Protein AF-A0A935UM79-F1 (afdb_monomer_lite)

Radius of gyration: 15.03 Å; chains: 1; bounding box: 34×36×34 Å

Sequence (132 aa):
MMDQPEQARRHFELAERVLAARVADKPEAGNVVAAHAVALAGVGRADEAKAAIRRSFELYPVNKDRWIATWRVYDQAVIEMMSGSSAAAVATLSGLMDRQTDVISPAILASSPVFAPLRGRGDFQALLAEHH

Structure (mmCIF, N/CA/C/O backbone):
data_AF-A0A935UM79-F1
#
_entry.id   AF-A0A935UM79-F1
#
loop_
_atom_site.group_PDB
_atom_site.id
_atom_site.type_symbol
_atom_site.label_atom_id
_atom_site.label_alt_id
_atom_site.label_comp_id
_atom_site.label_asym_id
_atom_site.label_entity_id
_atom_site.label_seq_id
_atom_site.pdbx_PDB_ins_code
_atom_site.Cartn_x
_atom_site.Cartn_y
_atom_site.Cartn_z
_atom_site.occupancy
_atom_site.B_iso_or_equiv
_atom_site.auth_seq_id
_atom_site.auth_comp_id
_atom_site.auth_asym_id
_atom_site.auth_atom_id
_atom_site.pdbx_PDB_model_num
ATOM 1 N N . MET A 1 1 ? 10.413 17.018 18.409 1.00 41.38 1 MET A N 1
ATOM 2 C CA . MET A 1 1 ? 9.611 15.935 17.794 1.00 41.38 1 MET A CA 1
ATOM 3 C C . MET A 1 1 ? 8.860 16.480 16.565 1.00 41.38 1 MET A C 1
ATOM 5 O O . MET A 1 1 ? 7.650 16.362 16.495 1.00 41.38 1 MET A O 1
ATOM 9 N N . MET A 1 2 ? 9.557 17.136 15.619 1.00 44.06 2 MET A N 1
ATOM 10 C CA . MET A 1 2 ? 8.937 17.854 14.478 1.00 44.06 2 MET A CA 1
ATOM 11 C C . MET A 1 2 ? 9.475 17.417 13.101 1.00 44.06 2 MET A C 1
ATOM 13 O O . MET A 1 2 ? 9.200 18.071 12.109 1.00 44.06 2 MET A O 1
ATOM 17 N N . ASP A 1 3 ? 10.214 16.308 13.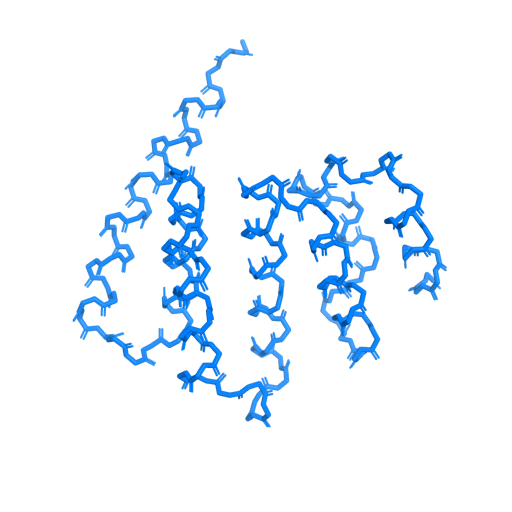022 1.00 55.38 3 ASP A N 1
ATOM 18 C CA . ASP A 1 3 ? 11.027 15.991 11.834 1.00 55.38 3 ASP A CA 1
ATOM 19 C C . ASP A 1 3 ? 10.619 14.672 11.144 1.00 55.38 3 ASP A C 1
ATOM 21 O O . ASP A 1 3 ? 11.224 14.233 10.173 1.00 55.38 3 ASP A O 1
ATOM 25 N N . GLN A 1 4 ? 9.590 13.992 11.656 1.00 67.50 4 GLN A N 1
ATOM 26 C CA . GLN A 1 4 ? 9.130 12.700 11.134 1.00 67.50 4 GLN A CA 1
ATOM 27 C C . GLN A 1 4 ? 8.518 12.757 9.719 1.00 67.50 4 GLN A C 1
ATOM 29 O O . GLN A 1 4 ? 8.816 11.853 8.937 1.00 67.50 4 GLN A O 1
ATOM 34 N N . PRO A 1 5 ? 7.705 13.767 9.336 1.00 74.75 5 PRO A N 1
ATOM 35 C CA . PRO A 1 5 ? 7.106 13.792 7.999 1.00 74.75 5 PRO A CA 1
ATOM 36 C C . PRO A 1 5 ? 8.120 14.136 6.900 1.00 74.75 5 PRO A C 1
ATOM 38 O O . PRO A 1 5 ? 8.088 13.526 5.831 1.00 74.75 5 PRO A O 1
ATOM 41 N N . GLU A 1 6 ? 9.057 15.055 7.155 1.00 78.25 6 GLU A N 1
ATOM 42 C CA . GLU A 1 6 ? 10.118 15.372 6.190 1.00 78.25 6 GLU A CA 1
ATOM 43 C C . GLU A 1 6 ? 11.098 14.208 6.024 1.00 78.25 6 GLU A C 1
ATOM 45 O O . GLU A 1 6 ? 11.466 13.866 4.898 1.00 78.25 6 GLU A O 1
ATOM 50 N N . GLN A 1 7 ? 11.471 13.538 7.118 1.00 83.19 7 GLN A N 1
ATOM 51 C CA . GLN A 1 7 ? 12.289 12.326 7.047 1.00 83.19 7 GLN A CA 1
ATOM 52 C C . GLN A 1 7 ? 11.578 11.204 6.286 1.00 83.19 7 GLN A C 1
ATOM 54 O O . GLN A 1 7 ? 12.184 10.599 5.402 1.00 83.19 7 GLN A O 1
ATOM 59 N N . ALA A 1 8 ? 10.291 10.958 6.558 1.00 85.25 8 ALA A N 1
ATOM 60 C CA . ALA A 1 8 ? 9.508 9.967 5.821 1.00 85.25 8 ALA A CA 1
ATOM 61 C C . ALA A 1 8 ? 9.505 10.265 4.317 1.00 85.25 8 ALA A C 1
ATOM 63 O O . ALA A 1 8 ? 9.776 9.376 3.510 1.00 85.25 8 ALA A O 1
ATOM 64 N N . ARG A 1 9 ? 9.296 11.531 3.938 1.00 86.81 9 ARG A N 1
ATOM 65 C CA . ARG A 1 9 ? 9.342 11.961 2.538 1.00 86.81 9 ARG A CA 1
ATOM 66 C C . ARG A 1 9 ? 10.708 11.711 1.897 1.00 86.81 9 ARG A C 1
ATOM 68 O O . ARG A 1 9 ? 10.758 11.123 0.822 1.00 86.81 9 ARG A O 1
ATOM 75 N N . ARG A 1 10 ? 11.813 12.064 2.565 1.00 91.25 10 ARG A N 1
ATOM 76 C CA . ARG A 1 10 ? 13.177 11.788 2.066 1.00 91.25 10 ARG A CA 1
ATOM 77 C C . ARG A 1 10 ? 13.437 10.293 1.882 1.00 91.25 10 ARG A C 1
ATOM 79 O O . ARG A 1 10 ? 14.067 9.891 0.906 1.00 91.25 10 ARG A O 1
ATOM 86 N N . HIS A 1 11 ? 12.944 9.463 2.800 1.00 92.75 11 HIS A N 1
ATOM 87 C CA . HIS A 1 11 ? 13.052 8.012 2.671 1.00 92.75 11 HIS A CA 1
ATOM 88 C C . HIS A 1 11 ? 12.244 7.480 1.485 1.00 92.75 11 HIS A C 1
ATOM 90 O O . HIS A 1 11 ? 12.758 6.639 0.747 1.00 92.75 11 HIS A O 1
ATOM 96 N N . PHE A 1 12 ? 11.036 7.997 1.247 1.00 93.06 12 PHE A N 1
ATOM 97 C CA . PHE A 1 12 ? 10.257 7.644 0.060 1.00 93.06 12 PHE A CA 1
ATOM 98 C C . PHE A 1 12 ? 10.915 8.119 -1.235 1.00 93.06 12 PHE A C 1
ATOM 100 O O . PHE A 1 12 ? 10.948 7.358 -2.194 1.00 93.06 12 PHE A O 1
ATOM 107 N N . GLU A 1 13 ? 11.509 9.313 -1.263 1.00 95.44 13 GLU A N 1
ATOM 108 C CA . GLU A 1 13 ? 12.253 9.813 -2.427 1.00 95.44 13 GLU A CA 1
ATOM 109 C C . GLU A 1 13 ? 13.466 8.932 -2.752 1.00 95.44 13 GLU A C 1
ATOM 111 O O . GLU A 1 13 ? 13.724 8.626 -3.916 1.00 95.44 13 GLU A O 1
ATOM 116 N N . LEU A 1 14 ? 14.199 8.473 -1.734 1.00 96.31 14 LEU A N 1
ATOM 117 C CA . LEU A 1 14 ? 15.290 7.520 -1.932 1.00 96.31 14 LEU A CA 1
ATOM 118 C C . LEU A 1 14 ? 14.771 6.163 -2.428 1.00 96.31 14 LEU A C 1
ATOM 120 O O . LEU A 1 14 ? 15.332 5.598 -3.369 1.00 96.31 14 LEU A O 1
ATOM 124 N N . ALA A 1 15 ? 13.711 5.647 -1.803 1.00 95.69 15 ALA A N 1
ATOM 125 C CA . ALA A 1 15 ? 13.103 4.378 -2.185 1.00 95.69 15 ALA A CA 1
ATOM 126 C C . ALA A 1 15 ? 12.599 4.418 -3.632 1.00 95.69 1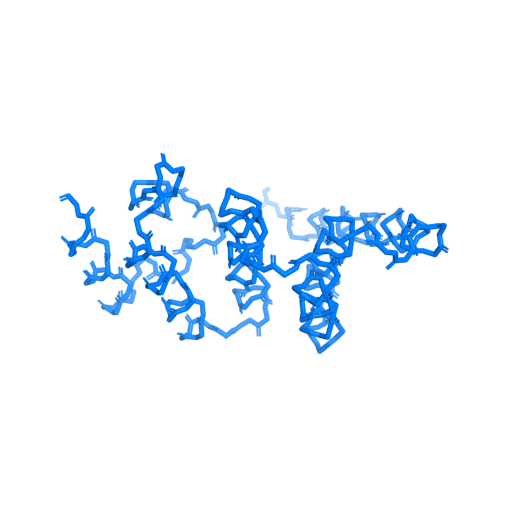5 ALA A C 1
ATOM 128 O O . ALA A 1 15 ? 12.859 3.484 -4.387 1.00 95.69 15 ALA A O 1
ATOM 129 N N . GLU A 1 16 ? 11.949 5.511 -4.034 1.00 96.88 16 GLU A N 1
ATOM 130 C CA . GLU A 1 16 ? 11.445 5.717 -5.390 1.00 96.88 16 GLU A CA 1
ATOM 131 C C . GLU A 1 16 ? 12.583 5.644 -6.407 1.00 96.88 16 GLU A C 1
ATOM 133 O O . GLU A 1 16 ? 12.489 4.851 -7.339 1.00 96.88 16 GLU A O 1
ATOM 138 N N . ARG A 1 17 ? 13.703 6.341 -6.175 1.00 96.88 17 ARG A N 1
ATOM 139 C CA . ARG A 1 17 ? 14.867 6.303 -7.079 1.00 96.88 17 ARG A CA 1
ATOM 140 C C . ARG A 1 17 ? 15.455 4.901 -7.226 1.00 96.88 17 ARG A C 1
ATOM 142 O O . ARG A 1 17 ? 15.743 4.457 -8.337 1.00 96.88 17 ARG A O 1
ATOM 149 N N . VAL A 1 18 ? 15.648 4.197 -6.108 1.00 97.38 18 VAL A N 1
ATOM 150 C CA . VAL A 1 18 ? 16.229 2.842 -6.111 1.00 97.38 18 VAL A CA 1
ATOM 151 C C . VAL A 1 18 ? 15.294 1.851 -6.801 1.00 97.38 18 VAL A C 1
ATOM 153 O O . VAL A 1 18 ? 15.740 1.016 -7.588 1.00 97.38 18 VAL A O 1
ATOM 156 N N . LEU A 1 19 ? 13.996 1.930 -6.510 1.00 96.56 19 LEU A N 1
ATOM 157 C CA . LEU A 1 19 ? 13.000 1.025 -7.073 1.00 96.56 19 LEU A CA 1
ATOM 158 C C . LEU A 1 19 ? 12.740 1.323 -8.550 1.00 96.56 19 LEU A C 1
ATOM 160 O O . LEU A 1 19 ? 12.652 0.375 -9.321 1.00 96.56 19 LEU A O 1
ATOM 164 N N . ALA A 1 20 ? 12.735 2.591 -8.968 1.00 96.69 20 ALA A N 1
ATOM 165 C CA . ALA A 1 20 ? 12.644 2.977 -10.374 1.00 96.69 20 ALA A CA 1
ATOM 166 C C . ALA A 1 20 ? 13.786 2.366 -11.201 1.00 96.69 20 ALA A C 1
ATOM 168 O O . ALA A 1 20 ? 13.539 1.777 -12.253 1.00 96.69 20 ALA A O 1
ATOM 169 N N . ALA A 1 21 ? 15.025 2.422 -10.696 1.00 96.88 21 ALA A N 1
ATOM 170 C CA . ALA A 1 21 ? 16.170 1.792 -11.355 1.00 96.88 21 ALA A CA 1
ATOM 171 C C . ALA A 1 21 ? 16.012 0.265 -11.465 1.00 96.88 21 ALA A C 1
ATOM 173 O O . ALA A 1 21 ? 16.316 -0.320 -12.502 1.00 96.88 21 ALA A O 1
ATOM 174 N N . ARG A 1 22 ? 15.483 -0.391 -10.422 1.00 94.44 22 ARG A N 1
ATOM 175 C CA . ARG A 1 22 ? 15.223 -1.841 -10.448 1.00 94.44 22 ARG A CA 1
ATOM 176 C C . ARG A 1 22 ? 14.084 -2.227 -11.388 1.00 94.44 22 ARG A C 1
ATOM 178 O O . ARG A 1 22 ? 14.172 -3.268 -12.025 1.00 94.44 22 ARG A O 1
ATOM 185 N N . VAL A 1 23 ? 13.033 -1.413 -11.482 1.00 95.25 23 VAL A N 1
ATOM 186 C CA . VAL A 1 23 ? 11.946 -1.617 -12.452 1.00 95.25 23 VAL A CA 1
ATOM 18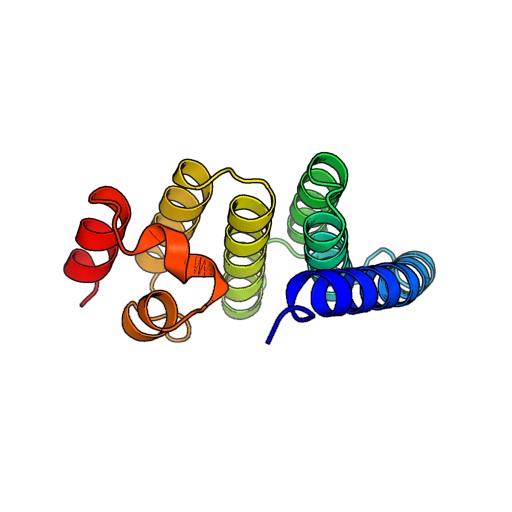7 C C . VAL A 1 23 ? 12.461 -1.434 -13.880 1.00 95.25 23 VAL A C 1
ATOM 189 O O . VAL A 1 23 ? 12.032 -2.163 -14.766 1.00 95.25 23 VAL A O 1
ATOM 192 N N . ALA A 1 24 ? 13.395 -0.509 -14.115 1.00 95.50 24 ALA A N 1
ATOM 193 C CA . ALA A 1 24 ? 14.024 -0.351 -15.424 1.00 95.50 24 ALA A CA 1
ATOM 194 C C . ALA A 1 24 ? 14.893 -1.564 -15.810 1.00 95.50 24 ALA A C 1
ATOM 196 O O . ALA A 1 24 ? 14.862 -1.981 -16.964 1.00 95.50 24 ALA A O 1
ATOM 197 N N . ASP A 1 25 ? 15.625 -2.142 -14.851 1.00 95.81 25 ASP A N 1
ATOM 198 C CA . ASP A 1 25 ? 16.435 -3.356 -15.050 1.00 95.81 25 ASP A CA 1
ATOM 199 C C . ASP A 1 25 ? 15.570 -4.615 -15.253 1.00 95.81 25 ASP A C 1
ATOM 201 O O . ASP A 1 25 ? 15.870 -5.446 -16.107 1.00 95.81 25 ASP A O 1
ATOM 205 N N . LYS A 1 26 ? 14.483 -4.755 -14.478 1.00 90.06 26 LYS A N 1
ATOM 206 C CA . LYS A 1 26 ? 13.588 -5.930 -14.476 1.00 90.06 26 LYS A CA 1
ATOM 207 C C . LYS A 1 26 ? 12.112 -5.517 -14.483 1.00 90.06 26 LYS A C 1
ATOM 209 O O . LYS A 1 26 ? 11.433 -5.619 -13.452 1.00 90.06 26 LYS A O 1
ATOM 214 N N . PRO A 1 27 ? 11.587 -5.051 -15.627 1.00 88.62 27 PRO A N 1
ATOM 215 C CA . PRO A 1 27 ? 10.230 -4.509 -15.732 1.00 88.62 27 PRO A CA 1
ATOM 216 C C . PRO A 1 27 ? 9.109 -5.539 -15.529 1.00 88.62 27 PRO A C 1
ATOM 218 O O . PRO A 1 27 ? 7.947 -5.154 -15.371 1.00 88.62 27 PRO A O 1
ATOM 221 N N . GLU A 1 28 ? 9.428 -6.830 -15.554 1.00 88.50 28 GLU A N 1
ATOM 222 C CA . GLU A 1 28 ? 8.520 -7.957 -15.339 1.00 88.50 28 GLU A CA 1
ATOM 223 C C . GLU A 1 28 ? 8.456 -8.428 -13.877 1.00 88.50 28 GLU A C 1
ATOM 225 O O . GLU A 1 28 ? 7.577 -9.214 -13.511 1.00 88.50 28 GLU A O 1
ATOM 230 N N . ALA A 1 29 ? 9.353 -7.938 -13.015 1.00 87.81 29 ALA A N 1
ATOM 231 C CA . ALA A 1 29 ? 9.385 -8.295 -11.602 1.00 87.81 29 ALA A CA 1
ATOM 232 C C . ALA A 1 29 ? 8.227 -7.621 -10.844 1.00 87.81 29 ALA A C 1
ATOM 234 O O . ALA A 1 29 ? 8.382 -6.572 -10.218 1.00 87.81 29 ALA A O 1
ATOM 235 N N . GLY A 1 30 ? 7.038 -8.232 -10.890 1.00 87.38 30 GLY A N 1
ATOM 236 C CA . GLY A 1 30 ? 5.804 -7.643 -10.360 1.00 87.38 30 GLY A CA 1
ATOM 237 C C . GLY A 1 30 ? 5.857 -7.254 -8.876 1.00 87.38 30 GLY A C 1
ATOM 238 O O . GLY A 1 30 ? 5.180 -6.321 -8.465 1.00 87.38 30 GLY A O 1
ATOM 239 N N . ASN A 1 31 ? 6.660 -7.930 -8.050 1.00 87.69 31 ASN A N 1
ATOM 240 C CA . ASN A 1 31 ? 6.904 -7.522 -6.658 1.00 87.69 31 ASN A CA 1
ATOM 241 C C . ASN A 1 31 ? 7.683 -6.197 -6.556 1.00 87.69 31 ASN A C 1
ATOM 243 O O . ASN A 1 31 ? 7.360 -5.356 -5.723 1.00 87.69 31 ASN A O 1
ATOM 247 N N . VAL A 1 32 ? 8.679 -5.986 -7.418 1.00 91.50 32 VAL A N 1
ATOM 248 C CA . VAL A 1 32 ? 9.449 -4.733 -7.475 1.00 91.50 32 VAL A CA 1
ATOM 249 C C . VAL A 1 32 ? 8.576 -3.598 -8.010 1.00 91.50 32 VAL A C 1
ATOM 251 O O . VAL A 1 32 ? 8.626 -2.493 -7.476 1.00 91.50 32 VAL A O 1
ATOM 254 N N . VAL A 1 33 ? 7.727 -3.882 -9.003 1.00 94.06 33 VAL A N 1
ATOM 255 C CA . VAL A 1 33 ? 6.750 -2.919 -9.537 1.00 94.06 33 VAL A CA 1
ATOM 256 C C . VAL A 1 33 ? 5.736 -2.492 -8.465 1.00 94.06 33 VAL A C 1
ATOM 258 O O . VAL A 1 33 ? 5.456 -1.302 -8.343 1.00 94.06 33 VAL A O 1
ATOM 261 N N . ALA A 1 34 ? 5.232 -3.423 -7.645 1.00 93.50 34 ALA A N 1
ATOM 262 C CA . ALA A 1 34 ? 4.347 -3.097 -6.520 1.00 93.50 34 ALA A CA 1
ATOM 263 C C . ALA A 1 34 ? 5.053 -2.236 -5.455 1.00 93.50 34 ALA A C 1
ATOM 265 O O . ALA A 1 34 ? 4.527 -1.205 -5.042 1.00 93.50 34 ALA A O 1
ATOM 266 N N . ALA A 1 35 ? 6.286 -2.589 -5.075 1.00 93.94 35 ALA A N 1
ATOM 267 C CA . ALA A 1 35 ? 7.065 -1.787 -4.132 1.00 93.94 35 ALA A CA 1
ATOM 268 C C . ALA A 1 35 ? 7.340 -0.368 -4.665 1.00 93.94 35 ALA A C 1
ATOM 270 O O . ALA A 1 35 ? 7.250 0.608 -3.917 1.00 93.94 35 ALA A O 1
ATOM 271 N N . HIS A 1 36 ? 7.647 -0.231 -5.963 1.00 96.81 36 HIS A N 1
ATOM 272 C CA . HIS A 1 36 ? 7.812 1.079 -6.605 1.00 96.81 36 HIS A CA 1
ATOM 273 C C . HIS A 1 36 ? 6.518 1.895 -6.550 1.00 96.81 36 HIS A C 1
ATOM 275 O O . HIS A 1 36 ? 6.570 3.084 -6.249 1.00 96.81 36 HIS A O 1
ATOM 281 N N . ALA A 1 37 ? 5.361 1.254 -6.741 1.00 97.00 37 ALA A N 1
ATOM 282 C CA . ALA A 1 37 ? 4.057 1.897 -6.610 1.00 97.00 37 ALA A CA 1
ATOM 283 C C . ALA A 1 37 ? 3.831 2.498 -5.210 1.00 97.00 37 ALA A C 1
ATOM 285 O O . ALA A 1 37 ? 3.390 3.641 -5.096 1.00 97.00 37 ALA A O 1
ATOM 286 N N . VAL A 1 38 ? 4.193 1.779 -4.142 1.00 96.69 38 VAL A N 1
ATOM 287 C CA . VAL A 1 38 ? 4.112 2.306 -2.766 1.00 96.69 38 VAL A CA 1
ATOM 288 C C . VAL A 1 38 ? 5.031 3.519 -2.585 1.00 96.69 38 VAL A C 1
ATOM 290 O O . VAL A 1 38 ? 4.616 4.528 -2.016 1.00 96.69 38 VAL A O 1
ATOM 293 N N . ALA A 1 39 ? 6.257 3.468 -3.115 1.00 96.75 39 ALA A N 1
ATOM 294 C CA . ALA A 1 39 ? 7.182 4.600 -3.047 1.00 96.75 39 ALA A CA 1
ATOM 295 C C . ALA A 1 39 ? 6.661 5.829 -3.814 1.00 96.75 39 ALA A C 1
ATOM 297 O O . ALA A 1 39 ? 6.751 6.947 -3.305 1.00 96.75 39 ALA A O 1
ATOM 298 N N . LEU A 1 40 ? 6.054 5.623 -4.989 1.00 97.38 40 LEU A N 1
ATOM 299 C CA . LEU A 1 40 ? 5.382 6.673 -5.762 1.00 97.38 40 LEU A CA 1
ATOM 300 C C . LEU A 1 40 ? 4.261 7.335 -4.952 1.00 97.38 40 LEU A C 1
ATOM 302 O O . LEU A 1 40 ? 4.181 8.564 -4.904 1.00 97.38 40 LEU A O 1
ATOM 306 N N . ALA A 1 41 ? 3.433 6.545 -4.265 1.00 96.31 41 ALA A N 1
ATOM 307 C CA . ALA A 1 41 ? 2.376 7.076 -3.407 1.00 96.31 41 ALA A CA 1
ATOM 308 C C . ALA A 1 41 ? 2.955 7.896 -2.241 1.00 96.31 41 ALA A C 1
ATOM 310 O O . ALA A 1 41 ? 2.484 9.001 -1.975 1.00 96.31 41 ALA A O 1
ATOM 311 N N . GLY A 1 42 ? 4.028 7.409 -1.610 1.00 92.69 42 GLY A N 1
ATOM 312 C CA . GLY A 1 42 ? 4.710 8.087 -0.503 1.00 92.69 42 GLY A CA 1
ATOM 313 C C . GLY A 1 42 ? 5.346 9.436 -0.865 1.00 92.69 42 GLY A C 1
ATOM 314 O O . GLY A 1 42 ? 5.444 10.312 -0.006 1.00 92.69 42 GLY A O 1
ATOM 315 N N . VAL A 1 43 ? 5.726 9.650 -2.132 1.00 94.81 43 VAL A N 1
ATOM 316 C CA . VAL A 1 43 ? 6.201 10.960 -2.631 1.00 94.81 43 VAL A CA 1
ATOM 317 C C . VAL A 1 43 ? 5.085 11.845 -3.209 1.00 94.81 43 VAL A C 1
ATOM 319 O O . VAL A 1 43 ? 5.361 12.947 -3.685 1.00 94.81 43 VAL A O 1
ATOM 322 N N . GLY A 1 44 ? 3.827 11.394 -3.161 1.00 94.19 44 GLY A N 1
ATOM 323 C CA . GLY A 1 44 ? 2.653 12.139 -3.633 1.00 94.19 44 GLY A CA 1
ATOM 324 C C . GLY A 1 44 ? 2.292 11.934 -5.110 1.00 94.19 44 GLY A C 1
ATOM 325 O O . GLY A 1 44 ? 1.445 12.654 -5.633 1.00 94.19 44 GLY A O 1
ATOM 326 N N . ARG A 1 45 ? 2.891 10.954 -5.798 1.00 96.44 45 ARG A N 1
ATOM 327 C CA . ARG A 1 45 ? 2.617 10.618 -7.212 1.00 96.44 45 ARG A CA 1
ATOM 328 C C . ARG A 1 45 ? 1.522 9.549 -7.316 1.00 96.44 45 ARG A C 1
ATOM 330 O O . ARG A 1 45 ? 1.746 8.440 -7.799 1.00 96.44 45 ARG A O 1
ATOM 337 N N . ALA A 1 46 ? 0.327 9.881 -6.824 1.00 95.25 46 ALA A N 1
ATOM 338 C CA . ALA A 1 46 ? -0.779 8.936 -6.635 1.00 95.25 46 ALA A CA 1
ATOM 339 C C . ALA A 1 46 ? -1.251 8.242 -7.927 1.00 95.25 46 ALA A C 1
ATOM 341 O O . ALA A 1 46 ? -1.487 7.035 -7.926 1.00 95.25 46 ALA A O 1
ATOM 342 N N . ASP A 1 47 ? -1.375 8.970 -9.038 1.00 95.62 47 ASP A N 1
ATOM 343 C CA . ASP A 1 47 ? -1.859 8.385 -10.298 1.00 95.62 47 ASP A CA 1
ATOM 344 C C . ASP A 1 47 ? -0.858 7.384 -10.888 1.00 95.62 47 ASP A C 1
ATOM 346 O O . ASP A 1 47 ? -1.239 6.318 -11.377 1.00 95.62 47 ASP A O 1
ATOM 350 N N . GLU A 1 48 ? 0.434 7.683 -10.763 1.00 97.25 48 GLU A N 1
ATOM 351 C CA . GLU A 1 48 ? 1.507 6.785 -11.184 1.00 97.25 48 GLU A CA 1
ATOM 352 C C . GLU A 1 48 ? 1.582 5.550 -10.287 1.00 97.25 48 GLU A C 1
ATOM 354 O O . GLU A 1 48 ? 1.721 4.435 -10.791 1.00 97.25 48 GLU A O 1
ATOM 359 N N . ALA A 1 49 ? 1.391 5.717 -8.974 1.00 97.31 49 ALA A N 1
ATOM 360 C CA . ALA A 1 49 ? 1.269 4.602 -8.041 1.00 97.31 49 ALA A CA 1
ATOM 361 C C . ALA A 1 49 ? 0.106 3.670 -8.418 1.00 97.31 49 ALA A C 1
ATOM 363 O O . ALA A 1 49 ? 0.281 2.454 -8.499 1.00 97.31 49 ALA A O 1
ATOM 364 N N . LYS A 1 50 ? -1.071 4.230 -8.730 1.00 94.94 50 LYS A N 1
ATOM 365 C CA . LYS A 1 50 ? -2.250 3.460 -9.166 1.00 94.94 50 LYS A CA 1
ATOM 366 C C . LYS A 1 50 ? -2.009 2.721 -10.485 1.00 94.94 50 LYS A C 1
ATOM 368 O O . LYS A 1 50 ? -2.447 1.581 -10.648 1.00 94.94 50 LYS A O 1
ATOM 373 N N . ALA A 1 51 ? -1.307 3.341 -11.431 1.00 95.62 51 ALA A N 1
ATOM 374 C CA . ALA A 1 51 ? -0.935 2.680 -12.677 1.00 95.62 51 ALA A CA 1
ATOM 375 C C . ALA A 1 51 ? 0.064 1.533 -12.440 1.00 95.62 51 ALA A C 1
ATOM 377 O O . ALA A 1 51 ? -0.110 0.441 -12.987 1.00 95.62 51 ALA A O 1
ATOM 378 N N . ALA A 1 52 ? 1.072 1.756 -11.594 1.00 95.31 52 ALA A N 1
ATOM 379 C CA . ALA A 1 52 ? 2.098 0.770 -11.276 1.00 95.31 52 ALA A CA 1
ATOM 380 C C . ALA A 1 52 ? 1.534 -0.433 -10.501 1.00 95.31 52 ALA A C 1
ATOM 382 O O . ALA A 1 52 ? 1.820 -1.574 -10.867 1.00 95.31 52 ALA A O 1
ATOM 383 N N . ILE A 1 53 ? 0.673 -0.221 -9.498 1.00 94.44 53 ILE A N 1
ATOM 384 C CA . ILE A 1 53 ? 0.068 -1.339 -8.756 1.00 94.44 53 ILE A CA 1
ATOM 385 C C . ILE A 1 53 ? -0.838 -2.184 -9.658 1.00 94.44 53 ILE A C 1
ATOM 387 O O . ILE A 1 53 ? -0.756 -3.411 -9.614 1.00 94.44 53 ILE A O 1
ATOM 391 N N . ARG A 1 54 ? -1.606 -1.559 -10.566 1.00 92.94 54 ARG A N 1
ATOM 392 C CA . ARG A 1 54 ? -2.397 -2.280 -11.577 1.00 92.94 54 ARG A CA 1
ATOM 393 C C . ARG A 1 54 ? -1.508 -3.149 -12.467 1.00 92.94 54 ARG A C 1
ATOM 395 O O . ARG A 1 54 ? -1.771 -4.340 -12.610 1.00 92.94 54 ARG A O 1
ATOM 402 N N . ARG A 1 55 ? -0.405 -2.592 -12.976 1.00 92.50 55 ARG A N 1
ATOM 403 C CA . ARG A 1 55 ? 0.586 -3.352 -13.753 1.00 92.50 55 ARG A CA 1
ATOM 404 C C . ARG A 1 55 ? 1.180 -4.512 -12.950 1.00 92.50 55 ARG A C 1
ATOM 406 O O . ARG A 1 55 ? 1.422 -5.581 -13.499 1.00 92.50 55 ARG A O 1
ATOM 413 N N . SER A 1 56 ? 1.401 -4.337 -11.648 1.00 91.25 56 SER A N 1
ATOM 414 C CA . SER A 1 56 ? 1.932 -5.408 -10.796 1.00 91.25 56 SER A CA 1
ATOM 415 C C . SER A 1 56 ? 1.017 -6.643 -10.759 1.00 91.25 56 SER A C 1
ATOM 417 O O . SER A 1 56 ? 1.518 -7.770 -10.774 1.00 91.25 56 SER A O 1
ATOM 419 N N . PHE A 1 57 ? -0.306 -6.433 -10.781 1.00 88.12 57 PHE A N 1
ATOM 420 C CA . PHE A 1 57 ? -1.304 -7.502 -10.855 1.00 88.12 57 PHE A CA 1
ATOM 421 C C . PHE A 1 57 ? -1.354 -8.169 -12.233 1.00 88.12 57 PHE A C 1
ATOM 423 O O . PHE A 1 57 ? -1.633 -9.361 -12.318 1.00 88.12 57 PHE A O 1
ATOM 430 N N . GLU A 1 58 ? -1.063 -7.435 -13.309 1.00 88.12 58 GLU A N 1
ATOM 431 C CA . GLU A 1 58 ? -0.969 -7.996 -14.665 1.00 88.12 58 GLU A CA 1
ATOM 432 C C . GLU A 1 58 ? 0.268 -8.899 -14.815 1.00 88.12 58 GLU A C 1
ATOM 434 O O . GLU A 1 58 ? 0.189 -9.981 -15.397 1.00 88.12 58 GLU A O 1
ATOM 439 N N . LEU A 1 59 ? 1.407 -8.479 -14.250 1.00 85.50 59 LEU A N 1
ATOM 440 C CA . LEU A 1 59 ? 2.682 -9.208 -14.320 1.00 85.50 59 LEU A CA 1
ATOM 441 C C . LEU A 1 59 ? 2.677 -10.505 -13.506 1.00 85.50 59 LEU A C 1
ATOM 443 O O . LEU A 1 59 ? 3.295 -11.495 -13.893 1.00 85.50 59 LEU A O 1
ATOM 447 N N . TYR A 1 60 ? 1.973 -10.506 -12.378 1.00 74.19 60 TYR A N 1
ATOM 448 C CA . TYR A 1 60 ? 1.727 -11.699 -11.580 1.00 74.19 60 TYR A CA 1
ATOM 449 C C . TYR A 1 60 ? 0.235 -11.788 -11.279 1.00 74.19 60 TYR A C 1
ATOM 451 O O . TYR A 1 60 ? -0.223 -11.234 -10.272 1.00 74.19 60 TYR A O 1
ATOM 459 N N . PRO A 1 61 ? -0.523 -12.506 -12.123 1.00 65.75 61 PRO A N 1
ATOM 460 C CA . PRO A 1 61 ? -1.946 -12.630 -11.915 1.00 65.75 61 PRO A CA 1
ATOM 461 C C . PRO A 1 61 ? -2.209 -13.301 -10.566 1.00 65.75 61 PRO A C 1
ATOM 463 O O . PRO A 1 61 ? -1.632 -14.342 -10.242 1.00 65.75 61 PRO A O 1
ATOM 466 N N . VAL A 1 62 ? -3.116 -12.699 -9.800 1.00 56.81 62 VAL A N 1
ATOM 467 C CA . VAL A 1 62 ? -3.560 -13.104 -8.451 1.00 56.81 62 VAL A CA 1
ATOM 468 C C . VAL A 1 62 ? -3.946 -14.591 -8.366 1.00 56.81 62 VAL A C 1
ATOM 470 O O . VAL A 1 62 ? -3.893 -15.199 -7.303 1.00 56.81 62 VAL A O 1
ATOM 473 N N . ASN A 1 63 ? -4.293 -15.209 -9.497 1.00 57.88 63 ASN A N 1
ATOM 474 C CA . ASN A 1 63 ? -4.678 -16.614 -9.577 1.00 57.88 63 ASN A CA 1
ATOM 475 C C . ASN A 1 63 ? -3.507 -17.618 -9.546 1.00 57.88 63 ASN A C 1
ATOM 477 O O . ASN A 1 63 ? -3.768 -18.803 -9.352 1.00 57.88 63 ASN A O 1
ATOM 481 N N . LYS A 1 64 ? -2.251 -17.183 -9.735 1.00 63.78 64 LYS A N 1
ATOM 482 C CA . LYS A 1 64 ? -1.085 -18.087 -9.764 1.00 63.78 64 LYS A CA 1
ATOM 483 C C . LYS A 1 64 ? -0.496 -18.356 -8.382 1.00 63.78 64 LYS A C 1
ATOM 485 O O . LYS A 1 64 ? 0.009 -19.446 -8.151 1.00 63.78 64 LYS A O 1
ATOM 490 N N . ASP A 1 65 ? -0.573 -17.380 -7.481 1.00 68.75 65 ASP A N 1
ATOM 491 C CA . ASP A 1 65 ? -0.092 -17.495 -6.106 1.00 68.75 65 ASP A CA 1
ATOM 492 C C . ASP A 1 65 ? -0.964 -16.631 -5.188 1.00 68.75 65 ASP A C 1
ATOM 494 O O . ASP A 1 65 ? -0.897 -15.397 -5.212 1.00 68.75 65 ASP A O 1
ATOM 498 N N . ARG A 1 66 ? -1.797 -17.296 -4.380 1.00 68.00 66 ARG A N 1
ATOM 499 C CA . ARG A 1 66 ? -2.714 -16.627 -3.449 1.00 68.00 66 ARG A CA 1
ATOM 500 C C . ARG A 1 66 ? -1.976 -15.849 -2.361 1.00 68.00 66 ARG A C 1
ATOM 502 O O . ARG A 1 66 ? -2.477 -14.818 -1.932 1.00 68.00 66 ARG A O 1
ATOM 509 N N . TRP A 1 67 ? -0.794 -16.293 -1.936 1.00 68.94 67 TRP A N 1
ATOM 510 C CA . TRP A 1 67 ? -0.035 -15.625 -0.880 1.00 68.94 67 TRP A CA 1
ATOM 511 C C . TRP A 1 67 ? 0.562 -14.310 -1.375 1.00 68.94 67 TRP A C 1
ATOM 513 O O . TRP A 1 67 ? 0.452 -13.275 -0.719 1.00 68.94 67 TRP A O 1
ATOM 523 N N . ILE A 1 68 ? 1.156 -14.322 -2.570 1.00 72.12 68 ILE A N 1
ATOM 524 C CA . ILE A 1 68 ? 1.721 -13.102 -3.160 1.00 72.12 68 ILE A CA 1
ATOM 525 C C . ILE A 1 68 ? 0.595 -12.139 -3.572 1.00 72.12 68 ILE A C 1
ATOM 527 O O . ILE A 1 68 ? 0.750 -10.920 -3.481 1.00 72.12 68 ILE A O 1
ATOM 531 N N . ALA A 1 69 ? -0.563 -12.664 -3.981 1.00 76.31 69 ALA A N 1
ATOM 532 C CA . ALA A 1 69 ? -1.740 -11.845 -4.236 1.00 76.31 69 ALA A CA 1
ATOM 533 C C . ALA A 1 69 ? -2.201 -11.063 -2.999 1.00 76.31 69 ALA A C 1
ATOM 535 O O . ALA A 1 69 ? -2.482 -9.873 -3.120 1.00 76.31 69 ALA A O 1
ATOM 536 N N .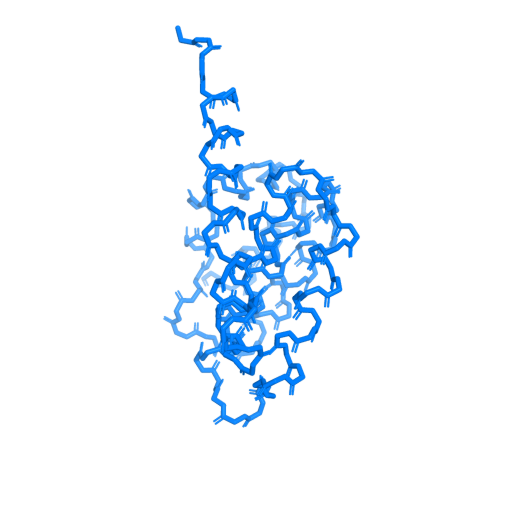 THR A 1 70 ? -2.220 -11.698 -1.822 1.00 84.38 70 THR A N 1
ATOM 537 C CA . THR A 1 70 ? -2.590 -11.055 -0.552 1.00 84.38 70 THR A CA 1
ATOM 538 C C . THR A 1 70 ? -1.744 -9.815 -0.279 1.00 84.38 70 THR A C 1
ATOM 540 O O . THR A 1 70 ? -2.286 -8.746 -0.003 1.00 84.38 70 THR A O 1
ATOM 543 N N . TRP A 1 71 ? -0.421 -9.920 -0.433 1.00 85.75 71 TRP A N 1
ATOM 544 C CA . TRP A 1 71 ? 0.484 -8.787 -0.218 1.00 85.75 71 TRP A CA 1
ATOM 545 C C . TRP A 1 71 ? 0.297 -7.666 -1.241 1.00 85.75 71 TRP A C 1
ATOM 547 O O . TRP A 1 71 ? 0.342 -6.500 -0.869 1.00 85.75 71 TRP A O 1
ATOM 557 N N . ARG A 1 72 ? -0.001 -7.984 -2.506 1.00 87.50 72 ARG A N 1
ATOM 558 C CA . ARG A 1 72 ? -0.282 -6.945 -3.515 1.00 87.50 72 ARG A CA 1
ATOM 559 C C . ARG A 1 72 ? -1.588 -6.204 -3.256 1.00 87.50 72 ARG A C 1
ATOM 561 O O . ARG A 1 72 ? -1.657 -4.997 -3.459 1.00 87.50 72 ARG A O 1
ATOM 568 N N . VAL A 1 73 ? -2.622 -6.911 -2.802 1.00 90.25 73 VAL A N 1
ATOM 569 C CA . VAL A 1 73 ? -3.884 -6.275 -2.394 1.00 90.25 73 VAL A CA 1
ATOM 570 C C . VAL A 1 73 ? -3.666 -5.411 -1.148 1.00 90.25 73 VAL A C 1
ATOM 572 O O . VAL A 1 73 ? -4.205 -4.310 -1.063 1.00 90.25 73 VAL A O 1
ATOM 575 N N . TYR A 1 74 ? -2.811 -5.849 -0.221 1.00 91.69 74 TYR A N 1
ATOM 576 C CA . TYR A 1 74 ? -2.395 -5.026 0.913 1.00 91.69 74 TYR A CA 1
ATOM 577 C C . TYR A 1 74 ? -1.650 -3.755 0.465 1.00 91.69 74 TYR A C 1
ATOM 579 O O . TYR A 1 74 ? -2.003 -2.659 0.900 1.00 91.69 74 TYR A O 1
ATOM 587 N N . ASP A 1 75 ? -0.678 -3.869 -0.447 1.00 93.44 75 ASP A N 1
ATOM 588 C CA . ASP A 1 75 ? 0.039 -2.718 -1.017 1.00 93.44 75 ASP A CA 1
ATOM 589 C C . ASP A 1 75 ? -0.920 -1.738 -1.711 1.00 93.44 75 ASP A C 1
ATOM 591 O O . ASP A 1 75 ? -0.769 -0.522 -1.580 1.00 93.44 75 ASP A O 1
ATOM 595 N N . GLN A 1 76 ? -1.953 -2.246 -2.393 1.00 94.88 76 GLN A N 1
ATOM 596 C CA . GLN A 1 76 ? -3.007 -1.408 -2.964 1.00 94.88 76 GLN A CA 1
ATOM 597 C C . GLN A 1 76 ? -3.734 -0.594 -1.882 1.00 94.88 76 GLN A C 1
ATOM 599 O O . GLN A 1 76 ? -3.874 0.620 -2.039 1.00 94.88 76 GLN A O 1
ATOM 604 N N . ALA A 1 77 ? -4.133 -1.216 -0.768 1.00 95.12 77 ALA A N 1
ATOM 605 C CA . ALA A 1 77 ? -4.774 -0.502 0.339 1.00 95.12 77 ALA A CA 1
ATOM 606 C C . ALA A 1 77 ? -3.845 0.562 0.958 1.00 95.12 77 ALA A C 1
ATOM 608 O O . ALA A 1 77 ? -4.292 1.655 1.313 1.00 95.12 77 ALA A O 1
ATOM 609 N N . VAL A 1 78 ? -2.537 0.287 1.049 1.00 95.31 78 VAL A N 1
ATOM 610 C CA . VAL A 1 78 ? -1.530 1.268 1.496 1.00 95.31 78 VAL A CA 1
ATOM 611 C C . VAL A 1 78 ? -1.461 2.464 0.541 1.00 95.31 78 VAL A C 1
ATOM 613 O O . VAL A 1 78 ? -1.478 3.611 0.990 1.00 95.31 78 VAL A O 1
ATOM 616 N N . ILE A 1 79 ? -1.423 2.219 -0.771 1.00 96.62 79 ILE A N 1
ATOM 617 C CA . ILE A 1 79 ? -1.410 3.275 -1.796 1.00 96.62 79 ILE A CA 1
ATOM 618 C C . ILE A 1 79 ? -2.685 4.116 -1.723 1.00 96.62 79 ILE A C 1
ATOM 620 O O . ILE A 1 79 ? -2.616 5.344 -1.803 1.00 96.62 79 ILE A O 1
ATOM 624 N N . GLU A 1 80 ? -3.843 3.481 -1.546 1.00 96.00 80 GLU A N 1
ATOM 625 C CA . GLU A 1 80 ? -5.131 4.162 -1.392 1.00 96.00 80 GLU A CA 1
ATOM 626 C C . GLU A 1 80 ? -5.129 5.072 -0.160 1.00 96.00 80 GLU A C 1
ATOM 628 O O . GLU A 1 80 ? -5.544 6.227 -0.266 1.00 96.00 80 GLU A O 1
ATOM 633 N N . MET A 1 81 ? -4.565 4.619 0.966 1.00 95.69 81 MET A N 1
ATOM 634 C CA . MET A 1 81 ? -4.378 5.452 2.159 1.00 95.69 81 MET A CA 1
ATOM 635 C C . MET A 1 81 ? -3.458 6.647 1.914 1.00 95.69 81 MET A C 1
ATOM 637 O O . ME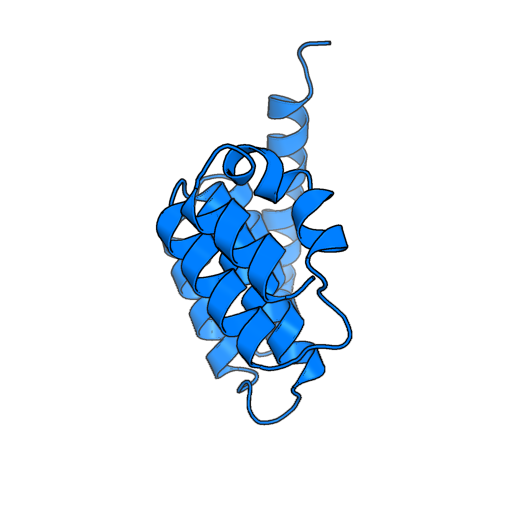T A 1 81 ? -3.820 7.778 2.238 1.00 95.69 81 MET A O 1
ATOM 641 N N . MET A 1 82 ? -2.290 6.420 1.310 1.00 92.94 82 MET A N 1
ATOM 642 C CA . MET A 1 82 ? -1.329 7.486 0.995 1.00 92.94 82 MET A CA 1
ATOM 643 C C . MET A 1 82 ? -1.883 8.491 -0.023 1.00 92.94 82 MET A C 1
ATOM 645 O O . MET A 1 82 ? -1.525 9.665 0.002 1.00 92.94 82 MET A O 1
ATOM 649 N N . SER A 1 83 ? -2.803 8.047 -0.880 1.00 92.69 83 SER A N 1
ATOM 650 C CA . SER A 1 83 ? -3.495 8.879 -1.869 1.00 92.69 83 SER A CA 1
ATOM 651 C C . SER A 1 83 ? -4.744 9.582 -1.311 1.00 92.69 83 SER A C 1
ATOM 653 O O . SER A 1 83 ? -5.489 10.190 -2.078 1.00 92.69 83 SER A O 1
ATOM 655 N N . GLY A 1 84 ? -5.037 9.456 -0.010 1.00 91.31 84 GLY A N 1
ATOM 656 C CA . GLY A 1 84 ? -6.216 10.055 0.635 1.00 91.31 84 GLY A CA 1
ATOM 657 C C . GLY A 1 84 ? -7.552 9.375 0.303 1.00 91.31 84 GLY A C 1
ATOM 658 O O . GLY A 1 84 ? -8.617 9.912 0.595 1.00 91.31 84 GLY A O 1
ATOM 659 N N . SER A 1 85 ? -7.522 8.189 -0.307 1.00 93.19 85 SER A N 1
ATOM 660 C CA . SER A 1 85 ? -8.698 7.428 -0.744 1.00 93.19 85 SER A CA 1
ATOM 661 C C . SER A 1 85 ? -9.158 6.426 0.326 1.00 93.19 85 SER A C 1
ATOM 663 O O . SER A 1 85 ? -9.262 5.230 0.068 1.00 93.19 85 SER A O 1
ATOM 665 N N . SER A 1 86 ? -9.464 6.909 1.535 1.00 93.12 86 SER A N 1
ATOM 666 C CA . SER A 1 86 ? -9.788 6.063 2.699 1.00 93.12 86 SER A CA 1
ATOM 667 C C . SER A 1 86 ? -10.946 5.085 2.471 1.00 93.12 86 SER A C 1
ATOM 669 O O . SER A 1 86 ? -10.899 3.961 2.955 1.00 93.12 86 SER A O 1
ATOM 671 N N . ALA A 1 87 ? -11.983 5.488 1.728 1.00 93.25 87 ALA A N 1
ATOM 672 C CA . ALA A 1 87 ? -13.111 4.605 1.418 1.00 93.25 87 ALA A CA 1
ATOM 673 C C . ALA A 1 87 ? -12.704 3.441 0.495 1.00 93.25 87 ALA A C 1
ATOM 675 O O . ALA A 1 87 ? -13.150 2.315 0.695 1.00 93.25 87 ALA A O 1
ATOM 676 N N . ALA A 1 88 ? -11.824 3.703 -0.479 1.00 94.19 88 ALA A N 1
ATOM 677 C CA . ALA A 1 88 ? -11.284 2.661 -1.349 1.00 94.19 88 ALA A CA 1
ATOM 678 C C . ALA A 1 88 ? -10.416 1.683 -0.547 1.00 94.19 88 ALA A C 1
ATOM 680 O O . ALA A 1 88 ? -10.614 0.479 -0.662 1.00 94.19 88 ALA A O 1
ATOM 681 N N . ALA A 1 89 ? -9.570 2.201 0.354 1.00 95.06 89 ALA A N 1
ATOM 682 C CA . ALA A 1 89 ? -8.736 1.377 1.228 1.00 95.06 89 ALA A CA 1
ATOM 683 C C . ALA A 1 89 ? -9.564 0.386 2.059 1.00 95.06 89 ALA A C 1
ATOM 685 O O . ALA A 1 89 ? -9.235 -0.797 2.110 1.00 95.06 89 ALA A O 1
ATOM 686 N N . VAL A 1 90 ? -10.669 0.835 2.667 1.00 94.38 90 VAL A N 1
ATOM 687 C CA . VAL A 1 90 ? -11.562 -0.054 3.434 1.00 94.38 90 VAL A CA 1
ATOM 688 C C . VAL A 1 90 ? -12.189 -1.125 2.537 1.00 94.38 90 VAL A C 1
ATOM 690 O O . VAL A 1 90 ? -12.193 -2.295 2.913 1.00 94.38 90 VAL A O 1
ATOM 693 N N . ALA A 1 91 ? -12.657 -0.766 1.337 1.00 93.56 91 ALA A N 1
ATOM 694 C CA . ALA A 1 91 ? -13.228 -1.730 0.394 1.00 93.56 91 ALA A CA 1
ATOM 695 C C . ALA A 1 91 ? -12.198 -2.782 -0.066 1.00 93.56 91 ALA A C 1
ATOM 697 O O . ALA A 1 91 ? -12.507 -3.973 -0.127 1.00 93.56 91 ALA A O 1
ATOM 698 N N . THR A 1 92 ? -10.961 -2.359 -0.334 1.00 92.88 92 THR A N 1
ATOM 699 C CA . THR A 1 92 ? -9.849 -3.251 -0.690 1.00 92.88 92 THR A CA 1
ATOM 700 C C . THR A 1 92 ? -9.516 -4.213 0.452 1.00 92.88 92 THR A C 1
ATOM 702 O O . THR A 1 92 ? -9.376 -5.414 0.219 1.00 92.88 92 THR A O 1
ATOM 705 N N . LEU A 1 93 ? -9.442 -3.715 1.693 1.00 91.75 93 LEU A N 1
ATOM 706 C CA . LEU A 1 93 ? -9.195 -4.537 2.884 1.00 91.75 93 LEU A CA 1
ATOM 707 C C . LEU A 1 93 ? -10.341 -5.516 3.170 1.00 91.75 93 LEU A C 1
ATOM 709 O O . LEU A 1 93 ? -10.082 -6.653 3.553 1.00 91.75 93 LEU A O 1
ATOM 713 N N . SER A 1 94 ? -11.588 -5.108 2.936 1.00 90.31 94 SER A N 1
ATOM 714 C CA . SER A 1 94 ? -12.759 -5.982 3.051 1.00 90.31 94 SER A CA 1
ATOM 715 C C . SER A 1 94 ? -12.685 -7.155 2.083 1.00 90.31 94 SER A C 1
ATOM 717 O O . SER A 1 94 ? -12.655 -8.309 2.509 1.00 90.31 94 SER A O 1
ATOM 719 N N . GLY A 1 95 ? -12.480 -6.877 0.793 1.00 88.31 95 GLY A N 1
ATOM 720 C CA . GLY A 1 95 ? -12.318 -7.940 -0.198 1.00 88.31 95 GLY A CA 1
ATOM 721 C C . GLY A 1 95 ? -11.078 -8.816 0.030 1.00 88.31 95 GLY A C 1
ATOM 722 O O . GLY A 1 95 ? -11.021 -9.939 -0.477 1.00 88.31 95 GLY A O 1
ATOM 723 N N . LEU A 1 96 ? -10.063 -8.323 0.747 1.00 86.94 96 LEU A N 1
ATOM 724 C CA . LEU A 1 96 ? -8.909 -9.124 1.152 1.00 86.94 96 LEU A CA 1
ATOM 725 C C . LEU A 1 96 ? -9.286 -10.138 2.238 1.00 86.94 96 LEU A C 1
ATOM 727 O O . LEU A 1 96 ? -8.915 -11.305 2.122 1.00 86.94 96 LEU A O 1
ATOM 731 N N . MET A 1 97 ? -10.035 -9.714 3.256 1.00 84.31 97 MET A N 1
ATOM 732 C CA . MET A 1 97 ? -10.411 -10.571 4.385 1.00 84.31 97 MET A CA 1
ATOM 733 C C . MET A 1 97 ? -11.473 -11.610 4.019 1.00 84.31 97 MET A C 1
ATOM 735 O O . MET A 1 97 ? -11.361 -12.759 4.449 1.00 84.31 97 MET A O 1
ATOM 739 N N . ASP A 1 98 ? -12.398 -11.280 3.115 1.00 83.12 98 ASP A N 1
ATOM 740 C CA . ASP A 1 98 ? -13.365 -12.242 2.561 1.00 83.12 98 ASP A CA 1
ATOM 741 C C . ASP A 1 98 ? -12.701 -13.435 1.867 1.00 83.12 98 ASP A C 1
ATOM 743 O O . ASP A 1 98 ? -13.242 -14.542 1.834 1.00 83.12 98 ASP A O 1
ATOM 747 N N . ARG A 1 99 ? -11.506 -13.235 1.301 1.00 74.75 99 ARG A N 1
ATOM 748 C CA . ARG A 1 99 ? -10.772 -14.292 0.593 1.00 74.75 99 ARG A CA 1
ATOM 749 C C . ARG A 1 99 ? -10.063 -15.277 1.527 1.00 74.75 99 ARG A C 1
ATOM 751 O O . ARG A 1 99 ? -9.422 -16.184 1.001 1.00 74.75 99 ARG A O 1
ATOM 758 N N . GLN A 1 100 ? -10.211 -15.118 2.850 1.00 63.66 100 GLN A N 1
ATOM 759 C CA . GLN A 1 100 ? -9.540 -15.870 3.917 1.00 63.66 100 GLN A CA 1
ATOM 760 C C . GLN A 1 100 ? -8.028 -15.968 3.690 1.00 63.66 100 GLN A C 1
ATOM 762 O O . GLN A 1 100 ? -7.526 -16.842 2.984 1.00 63.66 100 GLN A O 1
ATOM 767 N N . THR A 1 101 ? -7.281 -15.056 4.309 1.00 65.31 101 THR A N 1
ATOM 768 C CA . THR A 1 101 ? -5.815 -15.094 4.289 1.00 65.31 101 THR A CA 1
ATOM 769 C C . THR A 1 101 ? -5.312 -15.390 5.692 1.00 65.31 101 THR A C 1
ATOM 771 O O . THR A 1 101 ? -5.659 -14.664 6.618 1.00 65.31 101 THR A O 1
ATOM 774 N N . ASP A 1 102 ? -4.441 -16.386 5.848 1.00 69.50 102 ASP A N 1
ATOM 775 C CA . ASP A 1 102 ? -3.825 -16.711 7.148 1.00 69.50 102 ASP A CA 1
ATOM 776 C C . ASP A 1 102 ? -2.825 -15.634 7.625 1.00 69.50 102 ASP A C 1
ATOM 778 O O . ASP A 1 102 ? -2.229 -15.745 8.694 1.00 69.50 102 ASP A O 1
ATOM 782 N N . VAL A 1 103 ? -2.601 -14.597 6.810 1.00 72.81 103 VAL A N 1
ATOM 783 C CA . VAL A 1 103 ? -1.486 -13.648 6.944 1.00 72.81 103 VAL A CA 1
ATOM 784 C C . VAL A 1 103 ? -1.940 -12.277 7.420 1.00 72.81 103 VAL A C 1
ATOM 786 O O . VAL A 1 103 ? -1.223 -11.626 8.176 1.00 72.81 103 VAL A O 1
ATOM 789 N N . ILE A 1 104 ? -3.108 -11.820 6.964 1.00 81.81 104 ILE A N 1
ATOM 790 C CA . ILE A 1 104 ? -3.654 -10.505 7.297 1.00 81.81 104 ILE A CA 1
ATOM 791 C C . ILE A 1 104 ? -4.892 -10.715 8.160 1.00 81.81 104 ILE A C 1
ATOM 793 O O . ILE A 1 104 ? -5.934 -11.143 7.670 1.00 81.81 104 ILE A O 1
ATOM 797 N N . SER A 1 105 ? -4.756 -10.415 9.451 1.00 85.88 105 SER A N 1
ATOM 798 C CA . SER A 1 105 ? -5.834 -10.488 10.437 1.00 85.88 105 SER A CA 1
ATOM 799 C C . SER A 1 105 ? -6.335 -9.092 10.826 1.00 85.88 105 SER A C 1
ATOM 801 O O . SER A 1 105 ? -5.591 -8.109 10.684 1.00 85.88 105 SER A O 1
ATOM 803 N N . PRO A 1 106 ? -7.547 -8.976 11.400 1.00 86.94 106 PRO A N 1
ATOM 804 C CA . PRO A 1 106 ? -8.049 -7.704 11.921 1.00 86.94 106 PRO A CA 1
ATOM 805 C C . PRO A 1 106 ? -7.095 -7.052 12.926 1.00 86.94 106 PRO A C 1
ATOM 807 O O . PRO A 1 106 ? -6.893 -5.839 12.899 1.00 86.94 106 PRO A O 1
ATOM 810 N N . ALA A 1 107 ? -6.433 -7.856 13.763 1.00 87.50 107 ALA A N 1
ATOM 811 C CA . ALA A 1 107 ? -5.454 -7.365 14.728 1.00 87.50 107 ALA A CA 1
ATOM 812 C C . ALA A 1 107 ? -4.271 -6.652 14.044 1.00 87.50 107 ALA A C 1
ATOM 814 O O . ALA A 1 107 ? -3.868 -5.571 14.477 1.00 87.50 107 ALA A O 1
ATOM 815 N N . ILE A 1 108 ? -3.754 -7.201 12.936 1.00 87.88 108 ILE A N 1
ATOM 816 C CA . ILE A 1 108 ? -2.675 -6.568 12.158 1.00 87.88 108 ILE A CA 1
ATOM 817 C C . ILE A 1 108 ? -3.149 -5.235 11.568 1.00 87.88 108 ILE A C 1
ATOM 819 O O . ILE A 1 108 ? -2.434 -4.231 11.655 1.00 87.88 108 ILE A O 1
ATOM 823 N N . LEU A 1 109 ? -4.362 -5.197 11.008 1.00 89.81 109 LEU A N 1
ATOM 824 C CA . LEU A 1 109 ? -4.928 -3.975 10.431 1.00 89.81 109 LEU A CA 1
ATOM 825 C C . LEU A 1 109 ? -5.141 -2.888 11.491 1.00 89.81 109 LEU A C 1
ATOM 827 O O . LEU A 1 109 ? -4.778 -1.733 11.263 1.00 89.81 109 LEU A O 1
ATOM 831 N N . ALA A 1 110 ? -5.657 -3.253 12.666 1.00 89.31 110 ALA A N 1
ATOM 832 C CA . ALA A 1 110 ? -5.876 -2.332 13.777 1.00 89.31 110 ALA A CA 1
ATOM 833 C C . ALA A 1 110 ? -4.559 -1.728 14.299 1.00 89.31 110 ALA A C 1
ATOM 835 O O . ALA A 1 110 ? -4.491 -0.526 14.590 1.00 89.31 110 ALA A O 1
ATOM 836 N N . SER A 1 111 ? -3.495 -2.532 14.381 1.00 89.56 111 SER A N 1
ATOM 837 C CA . SER A 1 111 ? -2.177 -2.094 14.856 1.00 89.56 111 SER A CA 1
ATOM 838 C C . SER A 1 111 ? -1.364 -1.315 13.816 1.00 89.56 111 SER A C 1
ATOM 840 O O . SER A 1 111 ? -0.486 -0.542 14.200 1.00 89.56 111 SER A O 1
ATOM 842 N N . SER A 1 112 ? -1.661 -1.454 12.522 1.00 89.69 112 SER A N 1
ATOM 843 C CA . SER A 1 112 ? -0.908 -0.797 11.447 1.00 89.69 112 SER A CA 1
ATOM 844 C C . SER A 1 112 ? -0.955 0.740 11.543 1.00 89.69 112 SER A C 1
ATOM 846 O O . SER A 1 112 ? -2.043 1.326 11.568 1.00 89.69 112 SER A O 1
ATOM 848 N N . PRO A 1 113 ? 0.202 1.435 11.543 1.00 89.75 113 PRO A N 1
ATOM 849 C CA . PRO A 1 113 ? 0.245 2.898 11.509 1.00 89.75 113 PRO 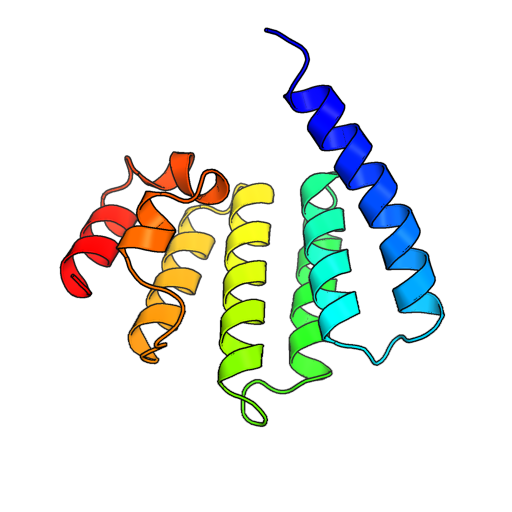A CA 1
ATOM 850 C C . PRO A 1 113 ? -0.373 3.498 10.242 1.00 89.75 113 PRO A C 1
ATOM 852 O O . PRO A 1 113 ? -0.960 4.575 10.306 1.00 89.75 113 PRO A O 1
ATOM 855 N N . VAL A 1 114 ? -0.290 2.797 9.104 1.00 90.69 114 VAL A N 1
ATOM 856 C CA . VAL A 1 114 ? -0.852 3.263 7.822 1.00 90.69 114 VAL A CA 1
ATOM 857 C C . VAL A 1 114 ? -2.373 3.383 7.900 1.00 90.69 114 VAL A C 1
ATOM 859 O O . VAL A 1 114 ? -2.946 4.330 7.368 1.00 90.69 114 VAL A O 1
ATOM 862 N N . PHE A 1 115 ? -3.022 2.463 8.614 1.00 93.56 115 PHE A N 1
ATOM 863 C CA . PHE A 1 115 ? -4.475 2.445 8.792 1.00 93.56 115 PHE A CA 1
ATOM 864 C C . PHE A 1 115 ? -4.930 3.148 10.073 1.00 93.56 115 PHE A C 1
ATOM 866 O O . PHE A 1 115 ? -6.125 3.189 10.358 1.00 93.56 115 PHE A O 1
ATOM 873 N N . ALA A 1 116 ? -4.016 3.771 10.826 1.00 92.50 116 ALA A N 1
ATOM 874 C CA . ALA A 1 116 ? -4.373 4.546 12.009 1.00 92.50 116 ALA A CA 1
ATOM 875 C C . ALA A 1 116 ? -5.468 5.603 11.742 1.00 92.50 116 ALA A C 1
ATOM 877 O O . ALA A 1 116 ? -6.378 5.700 12.569 1.00 92.50 116 ALA A O 1
ATOM 878 N N . PRO A 1 117 ? -5.475 6.327 10.598 1.00 92.50 117 PRO A N 1
ATOM 879 C CA . PRO A 1 117 ? -6.555 7.262 10.274 1.00 92.50 117 PRO A CA 1
ATOM 880 C C . PRO A 1 117 ? -7.927 6.602 10.040 1.00 92.50 117 PRO A C 1
ATOM 882 O O . PRO A 1 117 ? -8.946 7.281 10.133 1.00 92.50 117 PRO A O 1
ATOM 885 N N . LEU A 1 118 ? -7.983 5.296 9.744 1.00 92.88 118 LEU A N 1
ATOM 886 C CA . LEU A 1 118 ? -9.239 4.567 9.526 1.00 92.88 118 LEU A CA 1
ATOM 887 C C . LEU A 1 118 ? -9.923 4.145 10.830 1.00 92.88 118 LEU A C 1
ATOM 889 O O . LEU A 1 118 ? -11.123 3.895 10.820 1.00 92.88 118 LEU A O 1
ATOM 893 N N . ARG A 1 119 ? -9.204 4.107 11.960 1.00 90.25 119 ARG A N 1
ATOM 894 C CA . ARG A 1 119 ? -9.707 3.580 13.248 1.00 90.25 119 ARG A CA 1
ATOM 895 C C . ARG A 1 119 ? -10.983 4.256 13.756 1.00 90.25 119 ARG A C 1
ATOM 897 O O . ARG A 1 119 ? -11.738 3.639 14.501 1.00 90.25 119 ARG A O 1
ATOM 904 N N . GLY A 1 120 ? -11.211 5.515 13.382 1.00 89.12 120 GLY A N 1
ATOM 905 C CA . GLY A 1 120 ? -12.414 6.269 13.746 1.00 89.12 120 GLY A CA 1
ATOM 906 C C . GLY A 1 120 ? -13.590 6.108 12.778 1.00 89.12 120 GLY A C 1
ATOM 907 O O . GLY A 1 120 ? -14.650 6.675 13.028 1.00 89.12 120 GLY A O 1
ATOM 908 N N . ARG A 1 121 ? -13.422 5.392 11.660 1.00 92.56 121 ARG A N 1
ATOM 909 C CA . ARG A 1 121 ? -14.487 5.209 10.672 1.00 92.56 121 ARG A CA 1
ATOM 910 C C . ARG A 1 121 ? -15.338 3.988 11.012 1.00 92.56 121 ARG A C 1
ATOM 912 O O . ARG A 1 121 ? -14.806 2.917 11.292 1.00 92.56 121 ARG A O 1
ATOM 919 N N . GLY A 1 122 ? -16.658 4.147 10.926 1.00 92.00 122 GLY A N 1
ATOM 920 C CA . GLY A 1 122 ? -17.604 3.067 11.219 1.00 92.00 122 GLY A CA 1
ATOM 921 C C . GLY A 1 122 ? -17.500 1.882 10.255 1.00 92.00 122 GLY A C 1
ATOM 922 O O . GLY A 1 122 ? -17.621 0.744 10.690 1.00 92.00 122 GLY A O 1
ATOM 923 N N . ASP A 1 123 ? -17.205 2.134 8.974 1.00 92.25 123 ASP A N 1
ATOM 924 C CA . ASP A 1 123 ? -17.015 1.081 7.964 1.00 92.25 123 ASP A CA 1
ATOM 925 C C . ASP A 1 123 ? -15.791 0.202 8.266 1.00 92.25 123 ASP A C 1
ATOM 927 O O . ASP A 1 123 ? -15.868 -1.021 8.199 1.00 92.25 123 ASP A O 1
ATOM 931 N N . PHE A 1 124 ? -14.683 0.809 8.689 1.00 92.62 124 PHE A N 1
ATOM 932 C CA . PHE A 1 124 ? -13.492 0.078 9.111 1.00 92.62 124 PHE A CA 1
ATOM 933 C C . PHE A 1 124 ? -13.705 -0.686 10.426 1.00 92.62 124 PHE A C 1
ATOM 935 O O . PHE A 1 124 ? -13.228 -1.806 10.566 1.00 92.62 124 PHE A O 1
ATOM 942 N N . GLN A 1 125 ? -14.434 -0.124 11.392 1.00 92.75 125 GLN A N 1
ATOM 943 C CA . GLN A 1 125 ? -14.741 -0.821 12.649 1.00 92.75 125 GLN A CA 1
ATOM 944 C C . GLN A 1 125 ? -15.652 -2.035 12.441 1.00 92.75 125 GLN A C 1
ATOM 946 O O . GLN A 1 125 ? -15.387 -3.086 13.020 1.00 92.75 125 GLN A O 1
ATOM 951 N N . ALA A 1 126 ? -16.688 -1.901 11.605 1.00 91.56 126 ALA A N 1
ATOM 952 C CA . ALA A 1 126 ? -17.558 -3.014 11.229 1.00 91.56 126 ALA A CA 1
ATOM 953 C C . ALA A 1 126 ? -16.743 -4.138 10.583 1.00 91.56 126 ALA A C 1
ATOM 955 O O . ALA A 1 126 ? -16.814 -5.284 11.018 1.00 91.56 126 ALA A O 1
ATOM 956 N N . LEU A 1 127 ? -15.865 -3.765 9.650 1.00 90.06 127 LEU A N 1
ATOM 957 C CA . LEU A 1 127 ? -14.961 -4.694 8.996 1.00 90.06 127 LEU A CA 1
ATOM 958 C C . LEU A 1 127 ? -14.078 -5.470 9.995 1.00 90.06 127 LEU A C 1
ATOM 960 O O . LEU A 1 127 ? -13.910 -6.678 9.868 1.00 90.06 127 LEU A O 1
ATOM 964 N N . LEU A 1 128 ? -13.507 -4.802 11.001 1.00 89.12 128 LEU A N 1
ATOM 965 C CA . LEU A 1 128 ? -12.691 -5.487 12.010 1.00 89.12 128 LEU A CA 1
ATOM 966 C C . LEU A 1 128 ? -13.514 -6.436 12.893 1.00 89.12 128 LEU A C 1
ATOM 968 O O . LEU A 1 128 ? -12.979 -7.451 13.327 1.00 89.12 128 LEU A O 1
ATOM 972 N N . ALA A 1 129 ? -14.779 -6.109 13.172 1.00 88.19 129 ALA A N 1
ATOM 973 C CA . ALA A 1 129 ? -15.660 -6.911 14.019 1.00 88.19 129 ALA A CA 1
ATOM 974 C C . ALA A 1 129 ? -16.205 -8.163 13.310 1.00 88.19 129 ALA A C 1
ATOM 976 O O . ALA A 1 129 ? -16.397 -9.188 13.958 1.00 88.19 129 ALA A O 1
ATOM 977 N N . GLU A 1 130 ? -16.439 -8.095 11.998 1.00 85.25 130 GLU A N 1
ATOM 978 C CA . GLU A 1 130 ? -16.973 -9.210 11.196 1.00 85.25 130 GLU A CA 1
ATOM 979 C C . GLU A 1 130 ? -15.986 -10.376 11.038 1.00 85.25 130 GLU A C 1
ATOM 981 O O . GLU A 1 130 ? -16.403 -11.519 10.855 1.00 85.25 130 GLU A O 1
ATOM 986 N N . HIS A 1 131 ? -14.684 -10.103 11.140 1.00 74.94 131 HIS A N 1
ATOM 987 C CA . HIS A 1 131 ? -13.619 -11.089 10.933 1.00 74.94 131 HIS A CA 1
ATOM 988 C C . HIS A 1 131 ? -12.828 -11.419 12.217 1.00 74.94 131 HIS A C 1
ATOM 990 O O . HIS A 1 131 ? -11.699 -11.910 12.124 1.00 74.94 131 HIS A O 1
ATOM 996 N N . HIS A 1 132 ? -13.391 -11.105 13.392 1.00 58.47 132 HIS A N 1
ATOM 997 C CA . HIS A 1 132 ? -12.735 -11.181 14.704 1.00 58.47 132 HIS A CA 1
ATOM 998 C C . HIS A 1 132 ? -12.835 -12.541 15.410 1.00 58.47 132 HIS A C 1
ATOM 1000 O O . HIS A 1 132 ? -13.800 -13.293 15.150 1.00 58.47 132 HIS A O 1
#

Secondary structure (DSSP, 8-state):
---HHHHHHHHHHHHHHHHHHHHHH-TT-HHHHHHHHHHHHHTT-HHHHHHHHHHHHHHS-TTT-HHHHHHHHHHHHHHHHHTT-HHHHHHHHHHHHHT--SS--HHHHHH-STTGGGTT-HHHHHHHHHT-

pLDDT: mean 87.47, std 11.27, range [41.38, 97.38]

Foldseek 3Di:
DPCVLVVQLVVLVVQLVVLVVVCVVPVLQLVSLLSNLLSCLSNPVLVSSVVSLVVSCVSPPCVVDVQVVLVSLVSVLLSCLSNVNPVVSLVSVLVSVVVPDPPDALVNLCPDPSCVVVNPPPSNVVSNVVRD